Protein AF-A0A0U3FJ16-F1 (afdb_monomer)

Organism: NCBI:txid121292

Foldseek 3Di:
DPPDQDKDKAKDKDWDFEQKKKKKKKWKWWDDPPDIDTPDIDIDIDHRHPGTGMDMDIDIDTDPDDDADWIWMKMKMWMWMDGPNDIDDIGDIDIDGIDIDHD

Sequence (103 aa):
MPTGKKLIDYPLTVTCPKGVTIRIIQDLWEDDPFYNDHNGRFTHDRSFLIAGGTVTVHNVQKLVDTESGEEAVFHSMSFKVTSGTITSGTSGGQNSANLYIYD

Structure (mmCIF, N/CA/C/O backbone):
data_AF-A0A0U3FJ16-F1
#
_entry.id   AF-A0A0U3FJ16-F1
#
loop_
_atom_site.group_PDB
_atom_site.id
_atom_site.type_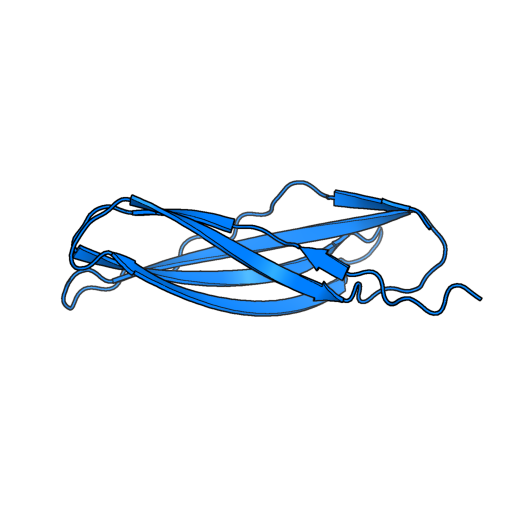symbol
_atom_site.label_atom_id
_atom_site.label_alt_id
_atom_site.label_comp_id
_atom_site.label_asym_id
_atom_site.label_entity_id
_atom_site.label_seq_id
_atom_site.pdbx_PDB_ins_code
_atom_site.Cartn_x
_atom_site.Cartn_y
_atom_site.Cartn_z
_atom_site.occupancy
_atom_site.B_iso_or_equiv
_atom_site.auth_seq_id
_atom_site.auth_comp_id
_atom_site.a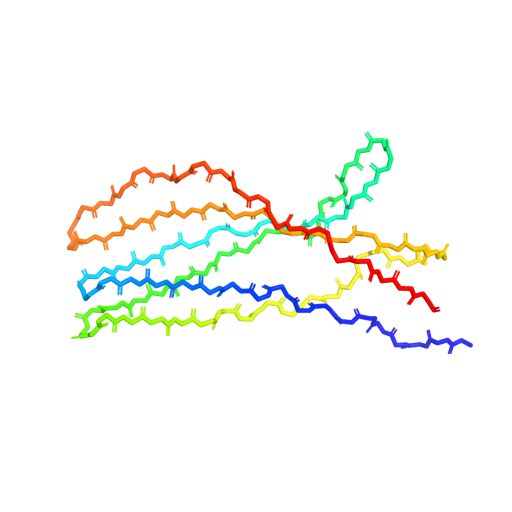uth_asym_id
_atom_site.auth_atom_id
_atom_site.pdbx_PDB_model_num
ATOM 1 N N . MET A 1 1 ? 10.271 -7.428 -31.911 1.00 30.11 1 MET A N 1
ATOM 2 C CA . MET A 1 1 ? 9.424 -6.448 -31.206 1.00 30.11 1 MET A CA 1
ATOM 3 C C . MET A 1 1 ? 8.728 -7.167 -30.062 1.00 30.11 1 MET A C 1
ATOM 5 O O . MET A 1 1 ? 7.772 -7.884 -30.342 1.00 30.11 1 MET A O 1
ATOM 9 N N . PRO A 1 2 ? 9.181 -7.074 -28.807 1.00 45.12 2 PRO A N 1
ATOM 10 C CA . PRO A 1 2 ? 8.334 -7.487 -27.700 1.00 45.12 2 PRO A CA 1
ATOM 11 C C . PRO A 1 2 ? 7.255 -6.407 -27.533 1.00 45.12 2 PRO A C 1
ATOM 13 O O . PRO A 1 2 ? 7.528 -5.298 -27.100 1.00 45.12 2 PRO A O 1
ATOM 16 N N . THR A 1 3 ? 6.027 -6.700 -27.959 1.00 53.00 3 THR A N 1
ATOM 17 C CA . THR A 1 3 ? 4.859 -5.800 -27.871 1.00 53.00 3 THR A CA 1
ATOM 18 C C . THR A 1 3 ? 4.050 -6.008 -26.583 1.00 53.00 3 THR A C 1
ATOM 20 O O . THR A 1 3 ? 2.848 -5.747 -26.551 1.00 53.00 3 THR A O 1
ATOM 23 N N . GLY A 1 4 ? 4.674 -6.520 -25.521 1.00 55.75 4 GLY A N 1
ATOM 24 C CA . GLY A 1 4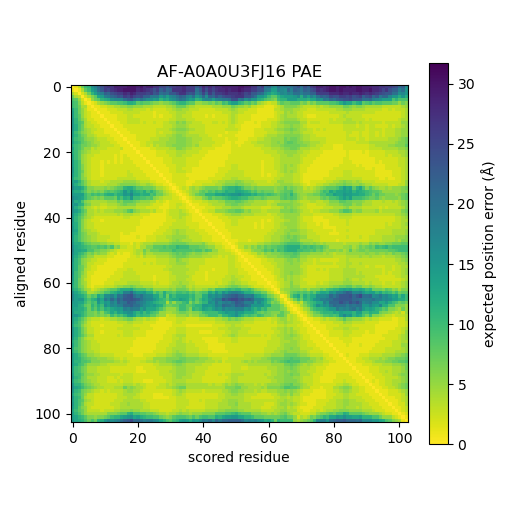 ? 4.032 -6.714 -24.222 1.00 55.75 4 GLY A CA 1
ATOM 25 C C . GLY A 1 4 ? 4.412 -5.586 -23.274 1.00 55.75 4 GLY A C 1
ATOM 26 O O . GLY A 1 4 ? 5.584 -5.439 -22.957 1.00 55.75 4 GLY A O 1
ATOM 27 N N . LYS A 1 5 ? 3.440 -4.799 -22.800 1.00 65.75 5 LYS A N 1
ATOM 28 C CA . LYS A 1 5 ? 3.686 -3.894 -21.667 1.00 65.75 5 LYS A CA 1
ATOM 29 C C . LYS A 1 5 ? 4.012 -4.755 -20.445 1.00 65.75 5 LYS A C 1
ATOM 31 O O . LYS A 1 5 ? 3.169 -5.570 -20.064 1.00 65.75 5 LYS A O 1
ATOM 36 N N . LYS A 1 6 ? 5.202 -4.596 -19.858 1.00 76.38 6 LYS A N 1
ATOM 37 C CA . LYS A 1 6 ? 5.563 -5.259 -18.599 1.00 76.38 6 LYS A CA 1
ATOM 38 C C . LYS A 1 6 ? 4.613 -4.773 -17.499 1.00 76.38 6 LYS A C 1
ATOM 40 O O . LYS A 1 6 ? 4.318 -3.581 -17.399 1.00 76.38 6 LYS A O 1
ATOM 45 N N . LEU A 1 7 ? 4.070 -5.717 -16.733 1.00 86.25 7 LEU A N 1
ATOM 46 C CA . LEU A 1 7 ? 3.195 -5.445 -15.596 1.00 86.25 7 LEU A CA 1
ATOM 47 C C . LEU A 1 7 ? 3.937 -5.797 -14.315 1.00 86.25 7 LEU A C 1
ATOM 49 O O . LEU A 1 7 ? 4.510 -6.881 -14.218 1.00 86.25 7 LEU A O 1
ATOM 53 N N . ILE A 1 8 ? 3.887 -4.895 -13.345 1.00 88.81 8 ILE A N 1
ATOM 54 C CA . ILE A 1 8 ? 4.555 -5.032 -12.055 1.00 88.81 8 ILE A CA 1
ATOM 55 C C . ILE A 1 8 ? 3.495 -4.936 -10.979 1.00 88.81 8 ILE A C 1
ATOM 57 O O . ILE A 1 8 ? 2.674 -4.018 -10.986 1.00 88.81 8 ILE A O 1
ATOM 61 N N . ASP A 1 9 ? 3.503 -5.900 -10.068 1.00 92.44 9 ASP A N 1
ATOM 62 C CA . ASP A 1 9 ? 2.676 -5.852 -8.874 1.00 92.44 9 ASP A CA 1
ATOM 63 C C . ASP A 1 9 ? 3.467 -5.248 -7.717 1.00 92.44 9 ASP A C 1
ATOM 65 O O . ASP A 1 9 ? 4.585 -5.672 -7.428 1.00 92.44 9 ASP A O 1
ATOM 69 N N . TYR A 1 10 ? 2.851 -4.291 -7.031 1.00 93.94 10 TYR A N 1
ATOM 70 C CA . TYR A 1 10 ? 3.398 -3.634 -5.851 1.00 93.94 10 TYR A CA 1
ATOM 71 C C . TYR A 1 10 ? 2.584 -4.036 -4.609 1.00 93.94 10 TYR A C 1
ATOM 73 O O . TYR A 1 10 ? 1.762 -3.236 -4.135 1.00 93.94 10 TYR A O 1
ATOM 81 N N . PRO A 1 11 ? 2.757 -5.270 -4.091 1.00 95.06 11 PRO A N 1
ATOM 82 C CA . PRO A 1 11 ? 1.924 -5.803 -3.025 1.00 95.06 11 PRO A CA 1
ATOM 83 C C . PRO A 1 11 ? 2.216 -5.137 -1.679 1.00 95.06 11 PRO A C 1
ATOM 85 O O . PRO A 1 11 ? 3.362 -4.914 -1.294 1.00 95.06 11 PRO A O 1
ATOM 88 N N . LEU A 1 12 ? 1.157 -4.873 -0.922 1.00 93.25 12 LEU A N 1
ATOM 89 C CA . LEU A 1 12 ? 1.213 -4.274 0.408 1.00 93.25 12 LEU A CA 1
ATOM 90 C C . LEU A 1 12 ? 0.466 -5.145 1.402 1.00 93.25 12 LEU A C 1
ATOM 92 O O . LEU A 1 12 ? -0.740 -5.335 1.273 1.00 93.25 12 LEU A O 1
ATOM 96 N N . THR A 1 13 ? 1.155 -5.631 2.428 1.00 94.50 13 THR A N 1
ATOM 97 C CA . THR A 1 13 ? 0.518 -6.391 3.506 1.00 94.50 13 THR A CA 1
ATOM 98 C C . THR A 1 13 ? 0.255 -5.479 4.692 1.00 94.50 13 THR A C 1
ATOM 100 O O . THR A 1 13 ? 1.172 -4.867 5.234 1.00 94.50 13 THR A O 1
ATOM 103 N N . VAL A 1 14 ? -1.006 -5.401 5.112 1.00 93.75 14 VAL A N 1
ATOM 104 C CA . VAL A 1 14 ? -1.428 -4.601 6.260 1.00 93.75 14 VAL A CA 1
ATOM 105 C C . VAL A 1 14 ? -2.098 -5.485 7.298 1.00 93.75 14 VAL A C 1
ATOM 107 O O . VAL A 1 14 ? -2.978 -6.284 6.979 1.00 93.75 14 VAL A O 1
ATOM 110 N N . THR A 1 15 ? -1.685 -5.320 8.551 1.00 95.56 15 THR A N 1
ATOM 111 C CA . THR A 1 15 ? -2.272 -6.002 9.704 1.00 95.56 15 THR A CA 1
ATOM 112 C C . THR A 1 15 ? -2.898 -4.965 10.617 1.00 95.56 15 THR A C 1
ATOM 114 O O . THR A 1 15 ? -2.251 -3.985 10.981 1.00 95.56 15 THR A O 1
ATOM 117 N N . CYS A 1 16 ? -4.160 -5.162 10.984 1.00 96.00 16 CYS A N 1
ATOM 118 C CA . CYS A 1 16 ? -4.902 -4.229 11.825 1.00 96.00 16 CYS A CA 1
ATOM 119 C C . CYS A 1 16 ? -5.749 -4.970 12.868 1.00 96.00 16 CYS A C 1
ATOM 121 O O . CYS A 1 16 ? -6.262 -6.060 12.589 1.00 96.00 16 CYS A O 1
ATOM 123 N N . PRO A 1 17 ? -5.937 -4.390 14.068 1.00 96.06 17 PRO A N 1
ATOM 124 C CA . PRO A 1 17 ? -6.901 -4.907 15.031 1.00 96.06 17 PRO A CA 1
ATOM 125 C C . PRO A 1 17 ? -8.339 -4.725 14.522 1.00 96.06 17 PRO A C 1
ATOM 127 O O . PRO A 1 17 ? -8.597 -4.015 13.551 1.00 96.06 17 PRO A O 1
ATOM 130 N N . LYS A 1 18 ? -9.301 -5.348 15.207 1.00 97.19 18 LYS A N 1
ATOM 131 C CA . LYS A 1 18 ? -10.726 -5.094 14.964 1.00 97.19 18 LYS A CA 1
ATOM 132 C C . LYS A 1 18 ? -11.076 -3.630 15.275 1.00 97.19 18 LYS A C 1
ATOM 134 O O . LYS A 1 18 ? -10.552 -3.057 16.225 1.00 97.19 18 LYS A O 1
ATOM 139 N N . GLY A 1 19 ? -12.043 -3.078 14.547 1.00 96.94 19 GLY A N 1
ATOM 140 C CA . GLY A 1 19 ? -12.695 -1.800 14.842 1.00 96.94 19 GLY A CA 1
ATOM 141 C C . GLY A 1 19 ? -12.070 -0.594 14.148 1.00 96.94 19 GLY A C 1
ATOM 142 O O . GLY A 1 19 ? -12.454 0.533 14.449 1.00 96.94 19 GLY A O 1
ATOM 143 N N . VAL A 1 20 ? -11.136 -0.813 13.220 1.00 97.44 20 VAL A N 1
ATOM 144 C CA . VAL A 1 20 ? -10.430 0.271 12.531 1.00 97.44 20 VAL A CA 1
ATOM 145 C C . VAL A 1 20 ? -10.650 0.244 11.024 1.00 97.44 20 VAL A C 1
ATOM 147 O O . VAL A 1 20 ? -10.922 -0.797 10.428 1.00 97.44 20 VAL A O 1
ATOM 150 N N . THR A 1 21 ? -10.506 1.404 10.398 1.00 97.50 21 THR A N 1
ATOM 151 C CA . THR A 1 21 ? -10.319 1.547 8.954 1.00 97.50 21 THR A CA 1
ATOM 152 C C . THR A 1 21 ? -8.959 2.179 8.716 1.00 97.50 21 THR A C 1
ATOM 154 O O . THR A 1 21 ? -8.637 3.190 9.331 1.00 97.50 21 THR A O 1
ATOM 157 N N . ILE A 1 22 ? -8.156 1.584 7.843 1.00 97.75 22 ILE A N 1
ATOM 158 C CA . ILE A 1 22 ? -6.867 2.127 7.427 1.00 97.75 22 ILE A CA 1
ATOM 159 C C . ILE A 1 22 ? -6.985 2.679 6.010 1.00 97.75 22 ILE A C 1
ATOM 161 O O . ILE A 1 22 ? -7.534 2.023 5.124 1.00 97.75 22 ILE A O 1
ATOM 165 N N . ARG A 1 23 ? -6.451 3.883 5.812 1.00 98.12 23 ARG A N 1
ATOM 166 C CA . ARG A 1 23 ? -6.214 4.480 4.501 1.00 98.12 23 ARG A CA 1
ATOM 167 C C . ARG A 1 23 ? -4.721 4.473 4.239 1.00 98.12 23 ARG A C 1
ATOM 169 O O . ARG A 1 23 ? -3.986 5.159 4.948 1.00 98.12 23 ARG A O 1
ATOM 176 N N . ILE A 1 24 ? -4.297 3.737 3.224 1.00 97.81 24 ILE A N 1
ATOM 177 C CA . ILE A 1 24 ? -2.911 3.660 2.768 1.00 97.81 24 ILE A CA 1
ATOM 178 C C . ILE A 1 24 ? -2.772 4.564 1.549 1.00 97.81 24 ILE A C 1
ATOM 180 O O . ILE A 1 24 ? -3.602 4.525 0.646 1.00 97.81 24 ILE A O 1
ATOM 184 N N . ILE A 1 25 ? -1.731 5.377 1.534 1.00 98.06 25 ILE A N 1
ATOM 185 C CA . ILE A 1 25 ? -1.291 6.182 0.405 1.00 98.06 25 ILE A CA 1
ATOM 186 C C . ILE A 1 25 ? -0.023 5.514 -0.111 1.00 98.06 25 ILE A C 1
ATOM 188 O O . ILE A 1 25 ? 0.902 5.301 0.668 1.00 98.06 25 ILE A O 1
ATOM 192 N N . GLN A 1 26 ? 0.000 5.181 -1.395 1.00 97.69 26 GLN A N 1
ATOM 193 C CA . GLN A 1 26 ? 1.107 4.505 -2.055 1.00 97.69 26 GLN A CA 1
ATOM 194 C C . GLN A 1 26 ? 1.554 5.331 -3.259 1.00 97.69 26 GLN A C 1
ATOM 196 O O . GLN A 1 26 ? 0.763 5.545 -4.174 1.00 97.69 26 GLN A O 1
ATOM 201 N N . ASP A 1 27 ? 2.808 5.757 -3.270 1.00 96.00 27 ASP A N 1
ATOM 202 C CA . ASP A 1 27 ? 3.467 6.373 -4.418 1.00 96.00 27 ASP A CA 1
ATOM 203 C C . ASP A 1 27 ? 4.382 5.335 -5.073 1.00 96.00 27 ASP A C 1
ATOM 205 O O . ASP A 1 27 ? 5.083 4.609 -4.370 1.00 96.00 27 ASP A O 1
ATOM 209 N N . LEU A 1 28 ? 4.342 5.219 -6.397 1.00 94.25 28 LEU A N 1
ATOM 210 C CA . LEU A 1 28 ? 5.205 4.326 -7.168 1.00 94.25 28 LEU A CA 1
ATOM 211 C C . LEU A 1 28 ? 6.334 5.134 -7.782 1.00 94.25 28 LEU A C 1
ATOM 213 O O . LEU A 1 28 ? 6.109 6.262 -8.221 1.00 94.25 28 LEU A O 1
ATOM 217 N N . TRP A 1 29 ? 7.516 4.542 -7.823 1.00 91.94 29 TRP A N 1
ATOM 218 C CA . TRP A 1 29 ? 8.721 5.210 -8.268 1.00 91.94 29 TRP A CA 1
ATOM 219 C C . TRP A 1 29 ? 9.596 4.274 -9.079 1.00 91.94 29 TRP A C 1
ATOM 221 O O . TRP A 1 29 ? 9.614 3.059 -8.857 1.00 91.94 29 TRP A O 1
ATOM 231 N N . GLU A 1 30 ? 10.344 4.884 -9.970 1.00 89.38 30 GLU A N 1
ATOM 232 C CA . GLU A 1 30 ? 11.545 4.343 -10.570 1.00 89.38 30 GLU A CA 1
ATOM 233 C C . GLU A 1 30 ? 12.765 5.003 -9.934 1.00 89.38 30 GLU A C 1
ATOM 235 O O . GLU A 1 30 ? 12.739 6.183 -9.583 1.00 89.38 30 GLU A O 1
ATOM 240 N N . ASP A 1 31 ? 13.782 4.202 -9.655 1.00 89.06 31 ASP A N 1
ATOM 241 C CA . ASP A 1 31 ? 15.018 4.631 -9.028 1.00 89.06 31 ASP A CA 1
ATOM 242 C C . ASP A 1 31 ? 16.046 4.942 -10.105 1.00 89.06 31 ASP A C 1
ATOM 244 O O . ASP A 1 31 ? 16.499 4.055 -10.827 1.00 89.06 31 ASP A O 1
ATOM 248 N N . ASP A 1 32 ? 16.417 6.214 -10.168 1.00 83.12 32 ASP A N 1
ATOM 249 C CA . ASP A 1 32 ? 17.201 6.782 -11.252 1.00 83.12 32 ASP A CA 1
ATOM 250 C C . ASP A 1 32 ? 18.445 7.487 -10.701 1.00 83.12 32 ASP A C 1
ATOM 252 O O . ASP A 1 32 ? 18.389 8.101 -9.629 1.00 83.12 32 ASP A O 1
ATOM 256 N N . PRO A 1 33 ? 19.584 7.490 -11.420 1.00 79.12 33 PRO A N 1
ATOM 257 C CA . PRO A 1 33 ? 20.841 8.032 -10.899 1.00 79.12 33 PRO A CA 1
ATOM 258 C C . PRO A 1 33 ? 20.808 9.522 -10.529 1.00 79.12 33 PRO A C 1
ATOM 260 O O . PRO A 1 33 ? 21.664 9.985 -9.770 1.00 79.12 33 PRO A O 1
ATOM 263 N N . PHE A 1 34 ? 19.870 10.289 -11.093 1.00 77.44 34 PHE A N 1
ATOM 264 C CA . PHE A 1 34 ? 19.769 11.735 -10.890 1.00 77.44 34 PHE A CA 1
ATOM 265 C C . PHE A 1 34 ? 18.543 12.133 -10.069 1.00 77.44 34 PHE A C 1
ATOM 267 O O . PHE A 1 34 ? 18.669 12.914 -9.123 1.00 77.44 34 PHE A O 1
ATOM 274 N N . TYR A 1 35 ? 17.364 11.641 -10.444 1.00 81.06 35 TYR A N 1
ATOM 275 C CA . TYR A 1 35 ? 16.113 11.889 -9.742 1.00 81.06 35 TYR A CA 1
ATOM 276 C C . TYR A 1 35 ? 15.142 10.750 -10.023 1.00 81.06 35 TYR A C 1
ATOM 278 O O . TYR A 1 35 ? 15.021 10.329 -11.159 1.00 81.06 35 TYR A O 1
ATOM 286 N N . ASN A 1 36 ? 14.436 10.303 -8.992 1.00 86.69 36 ASN A N 1
ATOM 287 C CA . ASN A 1 36 ? 13.513 9.181 -9.103 1.00 86.69 36 ASN A CA 1
ATOM 288 C C . ASN A 1 36 ? 12.246 9.613 -9.848 1.00 86.69 36 ASN A C 1
ATOM 290 O O . ASN A 1 36 ? 11.626 10.621 -9.480 1.00 86.69 36 ASN A O 1
ATOM 294 N N . ASP A 1 37 ? 11.836 8.828 -10.839 1.00 86.56 37 ASP A N 1
ATOM 295 C CA . ASP A 1 37 ? 10.662 9.110 -11.654 1.00 86.56 37 ASP A CA 1
ATOM 296 C C . ASP A 1 37 ? 9.370 8.655 -10.968 1.00 86.56 37 ASP A C 1
ATOM 298 O O . ASP A 1 37 ? 9.245 7.537 -10.463 1.00 86.56 37 ASP A O 1
ATOM 302 N N . HIS A 1 38 ? 8.385 9.561 -10.878 1.00 89.88 38 HIS A N 1
ATOM 303 C CA . HIS A 1 38 ? 7.109 9.274 -10.214 1.00 89.88 38 HIS A CA 1
ATOM 304 C C . HIS A 1 38 ? 6.154 8.544 -11.155 1.00 89.88 38 HIS A C 1
ATOM 306 O O . HIS A 1 38 ? 5.628 9.117 -12.107 1.00 89.88 38 HIS A O 1
ATOM 312 N N . ASN A 1 39 ? 5.821 7.310 -10.790 1.00 87.19 39 ASN A N 1
ATOM 313 C CA . ASN A 1 39 ? 4.998 6.400 -11.587 1.00 87.19 39 ASN A CA 1
ATOM 314 C C . ASN A 1 39 ? 3.528 6.362 -11.139 1.00 87.19 39 ASN A C 1
ATOM 316 O O . ASN A 1 39 ? 2.716 5.581 -11.641 1.00 87.19 39 ASN A O 1
ATOM 320 N N . GLY A 1 40 ? 3.159 7.246 -10.210 1.00 92.12 40 GLY A N 1
ATOM 321 C CA . GLY A 1 40 ? 1.778 7.516 -9.832 1.00 92.12 40 GLY A CA 1
ATOM 322 C C . GLY A 1 40 ? 1.491 7.325 -8.349 1.00 92.12 40 GLY A C 1
ATOM 323 O O . GLY A 1 40 ? 2.274 6.761 -7.588 1.00 92.12 40 GLY A O 1
ATOM 324 N N . ARG A 1 41 ? 0.315 7.807 -7.937 1.00 95.94 41 ARG A N 1
ATOM 325 C CA . ARG A 1 41 ? -0.149 7.787 -6.547 1.00 95.94 41 ARG A CA 1
ATOM 326 C C . ARG A 1 41 ? -1.502 7.104 -6.420 1.00 95.94 41 ARG A C 1
ATOM 328 O O . ARG A 1 41 ? -2.459 7.460 -7.104 1.00 95.94 41 ARG A O 1
ATOM 335 N N . PHE A 1 42 ? -1.600 6.183 -5.471 1.00 96.88 42 PHE A N 1
ATOM 336 C CA . PHE A 1 42 ? -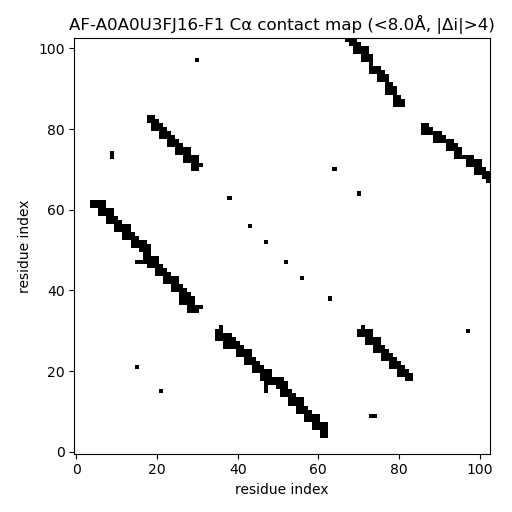2.764 5.341 -5.230 1.00 96.88 42 PHE A CA 1
ATOM 337 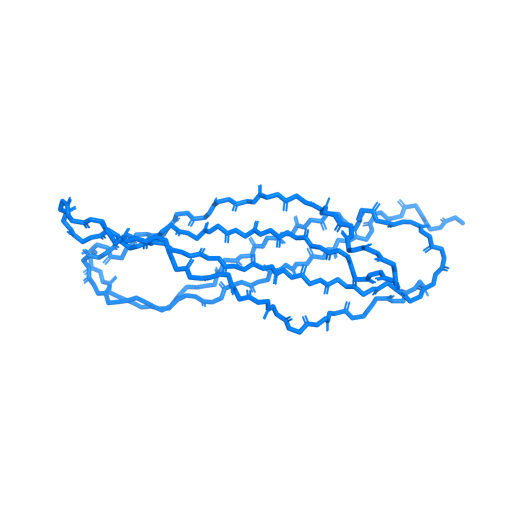C C . PHE A 1 42 ? -3.205 5.440 -3.771 1.00 96.88 42 PHE A C 1
ATOM 339 O O . PHE A 1 42 ? -2.401 5.654 -2.865 1.00 96.88 42 PHE A O 1
ATOM 346 N N . THR A 1 43 ? -4.509 5.306 -3.537 1.00 97.62 43 THR A N 1
ATOM 347 C CA . THR A 1 43 ? -5.080 5.249 -2.187 1.00 97.62 43 THR A CA 1
ATOM 348 C C . THR A 1 43 ? -5.843 3.948 -2.017 1.00 97.62 43 THR A C 1
ATOM 350 O O . THR A 1 43 ? -6.710 3.629 -2.828 1.00 97.62 43 THR A O 1
ATOM 353 N N . HIS A 1 44 ? -5.549 3.227 -0.939 1.00 96.88 44 HIS A N 1
ATOM 354 C CA . HIS A 1 44 ? -6.187 1.959 -0.606 1.00 96.88 44 HIS A CA 1
ATOM 355 C C . HIS A 1 44 ? -6.855 2.059 0.757 1.00 96.88 44 HIS A C 1
ATOM 357 O O . HIS A 1 44 ? -6.184 2.184 1.780 1.00 96.88 44 HIS A O 1
ATOM 363 N N . ASP A 1 45 ? -8.181 1.976 0.775 1.00 96.25 45 ASP A N 1
ATOM 364 C CA . ASP A 1 45 ? -8.956 1.896 2.010 1.00 96.25 45 ASP A CA 1
ATOM 365 C C . ASP A 1 45 ? -9.233 0.425 2.363 1.00 96.25 45 ASP A C 1
ATOM 367 O O . ASP A 1 45 ? -9.622 -0.378 1.506 1.00 96.25 45 ASP A O 1
ATOM 371 N N . ARG A 1 46 ? -9.018 0.047 3.626 1.00 96.12 46 ARG A N 1
ATOM 372 C CA . ARG A 1 46 ? -9.359 -1.281 4.163 1.00 96.12 46 ARG A CA 1
ATOM 373 C C . ARG A 1 46 ? -10.022 -1.149 5.526 1.00 96.12 46 ARG A C 1
ATOM 375 O O . ARG A 1 46 ? -9.516 -0.458 6.406 1.00 96.12 46 ARG A O 1
ATOM 382 N N . SER A 1 47 ? -11.139 -1.846 5.709 1.00 95.69 47 SER A N 1
ATOM 383 C CA . SER A 1 47 ? -11.942 -1.789 6.931 1.00 95.69 47 SER A CA 1
ATOM 384 C C . SER A 1 47 ? -11.933 -3.126 7.664 1.00 95.69 47 SER A C 1
ATOM 386 O O . SER A 1 47 ? -12.291 -4.158 7.105 1.00 95.69 47 SER A O 1
ATOM 388 N N . PHE A 1 48 ? -11.589 -3.079 8.948 1.00 95.44 48 PHE A N 1
ATOM 389 C CA . PHE A 1 48 ? -11.485 -4.214 9.866 1.00 95.44 48 PHE A CA 1
ATOM 390 C C . PHE A 1 48 ? -12.563 -4.126 10.960 1.00 95.44 48 PHE A C 1
ATOM 392 O O . PHE A 1 48 ? -12.304 -4.357 12.136 1.00 95.44 48 PHE A O 1
ATOM 399 N N . LEU A 1 49 ? -13.791 -3.719 10.610 1.00 89.88 49 LEU A N 1
ATOM 400 C CA . LEU A 1 49 ? -14.825 -3.353 11.597 1.00 89.88 49 LEU A CA 1
ATOM 401 C C . LEU A 1 49 ? -15.324 -4.547 12.427 1.00 89.88 49 LEU A C 1
ATOM 403 O O . LEU A 1 49 ? -15.563 -4.421 13.628 1.00 89.88 49 LEU A O 1
ATOM 407 N N . ILE A 1 50 ? -15.478 -5.710 11.791 1.00 86.62 50 ILE A N 1
ATOM 408 C CA . ILE A 1 50 ? -16.086 -6.899 12.409 1.00 86.62 50 ILE A CA 1
ATOM 409 C C . ILE A 1 50 ? -15.017 -7.812 13.022 1.00 86.62 50 ILE A C 1
ATOM 411 O O . ILE A 1 50 ? -15.217 -8.330 14.124 1.00 86.62 50 ILE A O 1
ATOM 415 N N . ALA A 1 51 ? -13.871 -7.946 12.353 1.00 90.56 51 ALA A N 1
ATOM 416 C CA . ALA A 1 51 ? -12.710 -8.708 12.792 1.00 90.56 51 ALA A CA 1
ATOM 417 C C . ALA A 1 51 ? -11.419 -7.992 12.368 1.00 90.56 51 ALA A C 1
ATOM 419 O O . ALA A 1 51 ? -11.383 -7.344 11.322 1.00 90.56 51 ALA A O 1
ATOM 420 N N . GLY A 1 52 ? -10.378 -8.110 13.197 1.00 95.25 52 GLY A N 1
ATOM 421 C CA . GLY A 1 52 ? -9.016 -7.741 12.811 1.00 95.25 52 GLY A CA 1
ATOM 422 C C . GLY A 1 52 ? -8.406 -8.797 11.893 1.00 95.25 52 GLY A C 1
ATOM 423 O O . GLY A 1 52 ? -9.016 -9.836 11.641 1.00 95.25 52 GLY A O 1
ATOM 424 N N . GLY A 1 53 ? -7.191 -8.552 11.419 1.00 95.94 53 GLY A N 1
ATOM 425 C CA . GLY A 1 53 ? -6.462 -9.524 10.614 1.00 95.94 53 GLY A CA 1
ATOM 426 C C . GLY A 1 53 ? -5.425 -8.891 9.705 1.00 95.94 53 GLY A C 1
ATOM 427 O O . GLY A 1 53 ? -5.103 -7.709 9.833 1.00 95.94 53 GLY A O 1
ATOM 428 N N . THR A 1 54 ? -4.934 -9.708 8.781 1.00 96.44 54 THR A N 1
ATOM 429 C CA . THR A 1 54 ? -3.941 -9.342 7.774 1.00 96.44 54 THR A CA 1
ATOM 430 C C . THR A 1 54 ? -4.572 -9.424 6.393 1.00 96.44 54 THR A C 1
ATOM 432 O O . THR A 1 54 ? -5.221 -10.418 6.071 1.00 96.44 54 THR A O 1
ATOM 435 N N . VAL A 1 55 ? -4.386 -8.391 5.574 1.00 94.88 55 VAL A N 1
ATOM 436 C CA . VAL A 1 55 ? -4.792 -8.395 4.163 1.00 94.88 55 VAL A CA 1
ATOM 437 C C . VAL A 1 55 ? -3.632 -7.935 3.296 1.00 94.88 55 VAL A C 1
ATOM 439 O O . VAL A 1 55 ? -2.887 -7.032 3.678 1.00 94.88 55 VAL A O 1
ATOM 442 N N . THR A 1 56 ? -3.514 -8.530 2.115 1.00 96.00 56 THR A N 1
ATOM 443 C CA . THR A 1 56 ? -2.595 -8.069 1.077 1.00 96.00 56 THR A CA 1
ATOM 444 C C . THR A 1 56 ? -3.378 -7.287 0.030 1.00 96.00 56 THR A C 1
ATOM 446 O O . THR A 1 56 ? -4.441 -7.708 -0.431 1.00 96.00 56 THR A O 1
ATOM 449 N N . VAL A 1 57 ? -2.879 -6.106 -0.307 1.00 94.19 57 VAL A N 1
ATOM 450 C CA . VAL A 1 57 ? -3.385 -5.250 -1.373 1.00 94.19 57 VAL A CA 1
ATOM 451 C C . VAL A 1 57 ? -2.429 -5.367 -2.544 1.00 94.19 57 VAL A C 1
ATOM 453 O O . VAL A 1 57 ? -1.268 -5.000 -2.414 1.00 94.19 57 VAL A O 1
ATOM 456 N N . HIS A 1 58 ? -2.924 -5.876 -3.664 1.00 95.19 58 HIS A N 1
ATOM 457 C CA . HIS A 1 58 ? -2.181 -5.933 -4.917 1.00 95.19 58 HIS A CA 1
ATOM 458 C C . HIS A 1 58 ? -2.447 -4.664 -5.722 1.00 95.19 58 HIS A C 1
ATOM 460 O O . HIS A 1 58 ? -3.588 -4.193 -5.790 1.00 95.19 58 HIS A O 1
ATOM 466 N N . ASN A 1 59 ? -1.398 -4.112 -6.318 1.00 94.56 59 ASN A N 1
ATOM 467 C CA . ASN A 1 59 ? -1.471 -2.930 -7.162 1.00 94.56 59 ASN A CA 1
ATOM 468 C C . ASN A 1 59 ? -0.629 -3.199 -8.403 1.00 94.56 59 ASN A C 1
ATOM 470 O O . ASN A 1 59 ? 0.572 -2.947 -8.408 1.00 94.56 59 ASN A O 1
ATOM 474 N N . VAL A 1 60 ? -1.273 -3.748 -9.431 1.00 93.19 60 VAL A N 1
ATOM 475 C CA . VAL A 1 60 ? -0.617 -4.097 -10.690 1.00 93.19 60 VAL A CA 1
ATOM 476 C C . VAL A 1 60 ? -0.638 -2.889 -11.611 1.00 93.19 60 VAL A C 1
ATOM 478 O O . VAL A 1 60 ? -1.708 -2.468 -12.055 1.00 93.19 60 VAL A O 1
ATOM 481 N N . GLN A 1 61 ? 0.537 -2.350 -11.915 1.00 91.06 61 GLN A N 1
ATOM 482 C CA . GLN A 1 61 ? 0.703 -1.225 -12.825 1.00 91.06 61 GLN A CA 1
ATOM 483 C C . GLN A 1 61 ? 1.589 -1.595 -14.007 1.00 91.06 61 GLN A C 1
ATOM 485 O O . GLN A 1 61 ? 2.311 -2.591 -13.999 1.00 91.06 61 GLN A O 1
ATOM 490 N N . LYS A 1 62 ? 1.476 -0.794 -15.065 1.00 84.88 62 LYS A N 1
ATOM 491 C CA . LYS A 1 62 ? 2.415 -0.858 -16.182 1.00 84.88 62 LYS A CA 1
ATOM 492 C C . LYS A 1 62 ? 3.727 -0.245 -15.726 1.00 84.88 62 LYS A C 1
ATOM 494 O O . LYS A 1 62 ? 3.698 0.777 -15.046 1.00 84.88 62 LYS A O 1
ATOM 499 N N . LEU A 1 63 ? 4.824 -0.855 -16.145 1.00 76.56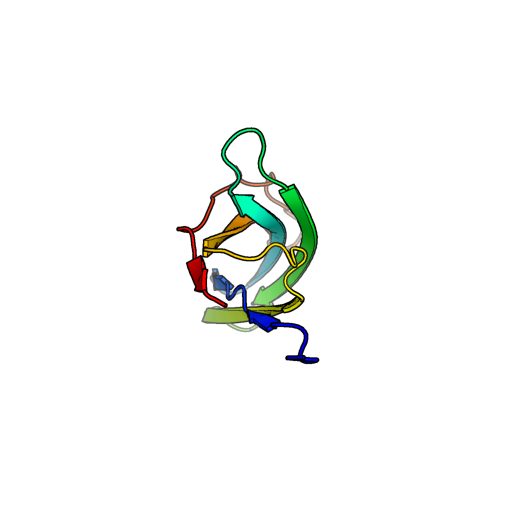 63 LEU A N 1
ATOM 500 C CA . LEU A 1 63 ? 6.125 -0.213 -16.083 1.00 76.56 63 LEU A CA 1
ATOM 501 C C . LEU A 1 63 ? 6.070 1.062 -16.934 1.00 76.56 63 LEU A C 1
ATOM 503 O O . LEU A 1 63 ? 5.497 1.044 -18.033 1.00 76.56 63 LEU A O 1
ATOM 507 N N . VAL A 1 64 ? 6.467 2.180 -16.330 1.00 68.44 64 VAL A N 1
ATOM 508 C CA . VAL A 1 64 ? 6.342 3.513 -16.934 1.00 68.44 64 VAL A CA 1
ATOM 509 C C . VAL A 1 64 ? 7.523 3.782 -17.855 1.00 68.44 64 VAL A C 1
ATOM 511 O O . VAL A 1 64 ? 7.312 4.428 -18.883 1.00 68.44 64 VAL A O 1
ATOM 514 N N . ASP A 1 65 ? 8.676 3.187 -17.561 1.00 66.62 65 ASP A N 1
ATOM 515 C CA . ASP A 1 65 ? 9.840 3.239 -18.421 1.00 66.62 65 ASP A CA 1
ATOM 516 C C . ASP A 1 65 ? 9.887 2.086 -19.435 1.00 66.62 65 ASP A C 1
ATOM 518 O O . ASP A 1 65 ? 9.257 1.028 -19.311 1.00 66.62 65 ASP A O 1
ATOM 522 N N . THR A 1 66 ? 10.478 2.422 -20.571 1.00 58.47 66 THR A N 1
ATOM 523 C CA . THR A 1 66 ? 10.677 1.591 -21.753 1.00 58.47 66 THR A CA 1
ATOM 524 C C . THR A 1 66 ? 12.115 1.709 -22.258 1.00 58.47 66 THR A C 1
ATOM 526 O O . THR A 1 66 ? 12.397 1.290 -23.389 1.00 58.47 66 THR A O 1
ATOM 529 N N . GLU A 1 67 ? 12.999 2.342 -21.481 1.00 66.00 67 GLU A N 1
ATOM 530 C CA . GLU A 1 67 ? 14.422 2.390 -21.762 1.00 66.00 67 GLU A CA 1
ATOM 531 C C . GLU A 1 67 ? 15.021 0.987 -21.679 1.00 66.00 67 GLU A C 1
ATOM 533 O O . GLU A 1 67 ? 14.631 0.136 -20.889 1.00 66.00 67 GLU A O 1
ATOM 538 N N . SER A 1 68 ? 15.960 0.707 -22.581 1.00 61.84 68 SER A N 1
ATOM 539 C CA . SER A 1 68 ? 16.602 -0.599 -22.607 1.00 61.84 68 SER A CA 1
ATOM 540 C C . SER A 1 68 ? 17.593 -0.711 -21.453 1.00 61.84 68 SER A C 1
ATOM 542 O O . SER A 1 68 ? 18.583 0.030 -21.458 1.00 61.84 68 SER A O 1
ATOM 544 N N . GLY A 1 69 ? 17.415 -1.653 -20.532 1.00 66.81 69 GLY A N 1
ATOM 545 C CA . GLY A 1 69 ? 18.348 -1.781 -19.414 1.00 66.81 69 GLY A CA 1
ATOM 546 C C . GLY A 1 69 ? 17.820 -2.499 -18.179 1.00 66.81 69 GLY A C 1
ATOM 547 O O . GLY A 1 69 ? 16.850 -3.251 -18.219 1.00 66.81 69 GLY A O 1
ATOM 548 N N . GLU A 1 70 ? 18.558 -2.320 -17.084 1.00 72.75 70 GLU A N 1
ATOM 549 C CA . GLU A 1 70 ? 18.133 -2.708 -15.741 1.00 72.75 70 GLU A CA 1
ATOM 550 C C . GLU A 1 70 ? 17.303 -1.563 -15.161 1.00 72.75 70 GLU A C 1
ATOM 552 O O . GLU A 1 70 ? 17.853 -0.513 -14.841 1.00 72.75 70 GLU A O 1
ATOM 557 N N . GLU A 1 71 ? 15.998 -1.778 -15.021 1.00 80.81 71 GLU A N 1
ATOM 558 C CA . GLU A 1 71 ? 15.090 -0.817 -14.396 1.00 80.81 71 GLU A CA 1
ATOM 559 C C . GLU A 1 71 ? 14.894 -1.180 -12.920 1.00 80.81 71 GLU A C 1
ATOM 561 O O . GLU A 1 71 ? 14.637 -2.340 -12.575 1.00 80.81 71 GLU A O 1
ATOM 566 N N . ALA A 1 72 ? 15.008 -0.198 -12.029 1.00 89.19 72 ALA A N 1
ATOM 567 C CA . ALA A 1 72 ? 14.833 -0.384 -10.594 1.00 89.19 72 ALA A CA 1
ATOM 568 C C . ALA A 1 72 ? 13.562 0.331 -10.139 1.00 89.19 72 ALA A C 1
ATOM 570 O O . ALA A 1 72 ? 13.479 1.547 -10.191 1.00 89.19 72 ALA A O 1
ATOM 571 N N . VAL A 1 73 ? 12.566 -0.401 -9.642 1.00 91.94 73 VAL A N 1
ATOM 572 C CA . VAL A 1 73 ? 11.303 0.200 -9.181 1.00 91.94 73 VAL A CA 1
ATOM 573 C C . VAL A 1 73 ? 11.070 -0.025 -7.698 1.00 91.94 73 VAL A C 1
ATOM 575 O O . VAL A 1 73 ? 11.408 -1.070 -7.142 1.00 91.94 73 VAL A O 1
ATOM 578 N N . PHE A 1 74 ? 10.413 0.927 -7.044 1.00 94.00 74 PHE A N 1
ATOM 579 C CA . PHE A 1 74 ? 9.992 0.801 -5.652 1.00 94.00 74 PHE A CA 1
ATOM 580 C C . PHE A 1 74 ? 8.661 1.518 -5.413 1.00 94.00 74 PHE A C 1
ATOM 582 O O . PHE A 1 74 ? 8.133 2.234 -6.263 1.00 94.00 74 PHE A O 1
ATOM 589 N N . HIS A 1 75 ? 8.082 1.310 -4.234 1.00 96.00 75 HIS A N 1
ATOM 590 C CA . HIS A 1 75 ? 6.940 2.097 -3.769 1.00 96.00 75 HIS A CA 1
ATOM 591 C C . HIS A 1 75 ? 7.235 2.739 -2.413 1.00 96.00 75 HIS A C 1
ATOM 593 O O . HIS A 1 75 ? 7.981 2.197 -1.598 1.00 96.00 75 HIS A O 1
ATOM 599 N N . SER A 1 76 ? 6.647 3.908 -2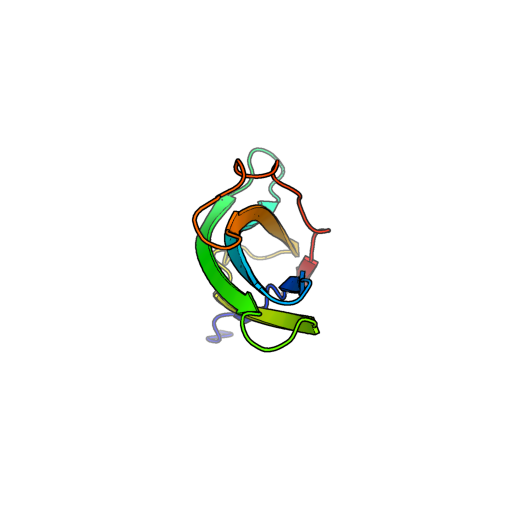.178 1.00 96.31 76 SER A N 1
ATOM 600 C CA . SER A 1 76 ? 6.636 4.587 -0.888 1.00 96.31 76 SER A CA 1
ATOM 601 C C . SER A 1 76 ? 5.231 4.551 -0.309 1.00 96.31 76 SER A C 1
ATOM 603 O O . SER A 1 76 ? 4.257 4.797 -1.021 1.00 96.31 76 SER A O 1
ATOM 605 N N . MET A 1 77 ? 5.104 4.256 0.982 1.00 96.69 77 MET A N 1
ATOM 606 C CA . MET A 1 77 ? 3.814 4.134 1.647 1.00 96.69 77 MET A CA 1
ATOM 607 C C . MET A 1 77 ? 3.719 4.998 2.887 1.00 96.69 77 MET A C 1
ATOM 609 O O . MET A 1 77 ? 4.601 4.997 3.740 1.00 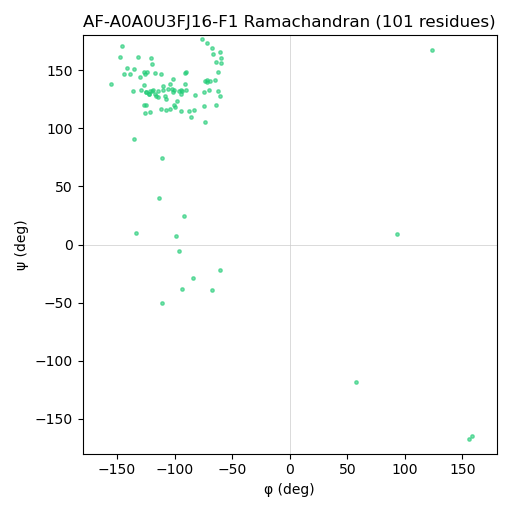96.69 77 MET A O 1
ATOM 613 N N . SER A 1 78 ? 2.576 5.652 3.039 1.00 97.69 78 SER A N 1
ATOM 614 C CA . SER A 1 78 ? 2.142 6.252 4.298 1.00 97.69 78 SER A CA 1
ATOM 615 C C . SER A 1 78 ? 0.703 5.847 4.587 1.00 97.69 78 SER A C 1
ATOM 617 O O . SER A 1 78 ? -0.021 5.403 3.697 1.00 97.69 78 SER A O 1
ATOM 619 N N . PHE A 1 79 ? 0.255 5.959 5.832 1.00 97.75 79 PHE A N 1
ATOM 620 C CA . PHE A 1 79 ? -1.107 5.579 6.184 1.00 97.75 79 PHE A CA 1
ATOM 621 C C . PHE A 1 79 ? -1.685 6.434 7.303 1.00 97.75 79 PHE A C 1
ATOM 623 O O . PHE A 1 79 ? -0.970 7.074 8.069 1.00 97.75 79 PHE A O 1
ATOM 630 N N . LYS A 1 80 ? -3.009 6.412 7.420 1.00 98.19 80 LYS A N 1
ATOM 631 C CA . LYS A 1 80 ? -3.730 6.891 8.601 1.00 98.19 80 LYS A CA 1
ATOM 632 C C . LYS A 1 80 ? -4.811 5.902 8.986 1.00 98.19 80 LYS A C 1
ATOM 634 O O . LYS A 1 80 ? -5.350 5.197 8.132 1.00 98.19 80 LYS A O 1
ATOM 639 N N . VAL A 1 81 ? -5.124 5.864 10.272 1.00 97.94 81 VAL A N 1
ATOM 640 C CA . VAL A 1 81 ? -6.079 4.920 10.848 1.00 97.94 81 VAL A CA 1
ATOM 641 C C . VAL A 1 81 ? -7.231 5.691 11.470 1.00 97.94 81 VAL A C 1
ATOM 643 O O . VAL A 1 81 ? -7.019 6.636 12.227 1.00 97.94 81 VAL A O 1
ATOM 646 N N . THR A 1 82 ? -8.449 5.264 11.170 1.00 98.38 82 THR A N 1
ATOM 647 C CA . THR A 1 82 ? -9.681 5.741 11.791 1.00 98.38 82 THR A CA 1
ATOM 648 C C . THR A 1 82 ? -10.238 4.653 12.703 1.00 98.38 82 THR A C 1
ATOM 650 O O . THR A 1 82 ? -10.431 3.520 12.267 1.00 98.38 82 THR A O 1
ATOM 653 N N . SER A 1 83 ? -10.517 4.993 13.960 1.00 97.06 83 SER A N 1
ATOM 654 C CA . SER A 1 83 ? -11.194 4.140 14.942 1.00 97.06 83 SER A CA 1
ATOM 655 C C . SER A 1 83 ? -12.399 4.895 15.497 1.00 97.06 83 SER A C 1
ATOM 657 O O . SER A 1 83 ? -12.249 5.944 16.131 1.00 97.06 83 SER A O 1
ATOM 659 N N . GLY A 1 84 ? -13.609 4.413 15.202 1.00 93.75 84 GLY A N 1
ATOM 660 C CA . GLY A 1 84 ? -14.834 5.175 15.453 1.00 93.75 84 GLY A CA 1
ATOM 661 C C . GLY A 1 84 ? -14.809 6.525 14.725 1.00 93.75 84 GLY A C 1
ATOM 662 O O . GLY A 1 84 ? -14.727 6.568 13.501 1.00 93.75 84 GLY A O 1
ATOM 663 N N . THR A 1 85 ? -14.863 7.626 15.477 1.00 95.50 85 THR A N 1
ATOM 664 C CA . THR A 1 85 ? -14.813 9.001 14.944 1.00 95.50 85 THR A CA 1
ATOM 665 C C . THR A 1 85 ? -13.413 9.622 14.968 1.00 95.50 85 THR A C 1
ATOM 667 O O . THR A 1 85 ? -13.222 10.725 14.458 1.00 95.50 85 THR A O 1
ATOM 670 N N . ILE A 1 86 ? -12.422 8.939 15.547 1.00 97.62 86 ILE A N 1
ATOM 671 C CA . ILE A 1 86 ? -11.063 9.460 15.717 1.00 97.62 86 ILE A CA 1
ATOM 672 C C . ILE A 1 86 ? -10.202 8.988 14.550 1.00 97.62 86 ILE A C 1
ATOM 674 O O . ILE A 1 86 ? -10.156 7.796 14.261 1.00 97.62 86 ILE A O 1
ATOM 678 N N . THR A 1 87 ? -9.489 9.910 13.901 1.00 97.94 87 THR A N 1
ATOM 679 C CA . THR A 1 87 ? -8.524 9.600 12.835 1.00 97.94 87 THR A CA 1
ATOM 680 C C . THR A 1 87 ? -7.133 10.071 13.239 1.00 97.94 87 THR A C 1
ATOM 682 O O . THR A 1 87 ? -6.977 11.200 13.699 1.00 97.94 87 THR A O 1
ATOM 685 N N . SER A 1 88 ? -6.127 9.212 13.075 1.00 97.81 88 SER A N 1
ATOM 686 C CA . SER A 1 88 ? -4.728 9.560 13.324 1.00 97.81 88 SER A CA 1
ATOM 687 C C . SER A 1 88 ? -4.210 10.599 12.322 1.00 97.81 88 SER A C 1
ATOM 689 O O . SER A 1 88 ? -4.761 10.769 11.230 1.00 97.81 88 SER A O 1
ATOM 691 N N . GLY A 1 89 ? -3.078 11.229 12.644 1.00 97.88 89 GLY A N 1
ATOM 692 C CA . GLY A 1 89 ? -2.247 11.858 11.617 1.00 97.88 89 GLY A CA 1
ATOM 693 C C . GLY A 1 89 ? -1.776 10.830 10.578 1.00 97.88 89 GLY A C 1
ATOM 694 O O . GLY A 1 89 ? -1.792 9.621 10.836 1.00 97.88 89 GLY A O 1
ATOM 695 N N . THR A 1 90 ? -1.371 11.311 9.404 1.00 97.50 90 THR A N 1
ATOM 696 C CA . THR A 1 90 ? -0.699 10.470 8.404 1.00 97.50 90 THR A CA 1
ATOM 697 C C . THR A 1 90 ? 0.695 10.110 8.913 1.00 97.50 90 THR A C 1
ATOM 699 O O . THR A 1 90 ? 1.413 10.982 9.403 1.00 97.50 90 THR A O 1
ATOM 702 N N . SER A 1 91 ? 1.072 8.837 8.817 1.00 97.38 91 SER A N 1
ATOM 703 C CA . SER A 1 91 ? 2.417 8.365 9.142 1.00 97.38 91 SER A CA 1
ATOM 704 C C . SER A 1 91 ? 3.472 9.027 8.250 1.00 97.38 91 SER A C 1
ATOM 706 O O . SER A 1 91 ? 3.163 9.563 7.184 1.00 97.38 91 SER A O 1
ATOM 708 N N . GLY A 1 92 ? 4.743 8.913 8.640 1.00 95.88 92 GLY A N 1
ATOM 709 C CA . GLY A 1 92 ? 5.838 9.121 7.693 1.00 95.88 92 GLY A CA 1
ATOM 710 C C . GLY A 1 92 ? 5.757 8.134 6.522 1.00 95.88 92 GLY A C 1
ATOM 711 O O . GLY A 1 92 ? 5.151 7.063 6.651 1.00 95.88 92 GLY A O 1
ATOM 712 N N . GLY A 1 93 ? 6.352 8.517 5.392 1.00 93.44 93 GLY A N 1
ATOM 713 C CA . GLY A 1 93 ? 6.546 7.629 4.248 1.00 93.44 93 GLY A CA 1
ATOM 714 C C . GLY A 1 93 ? 7.619 6.579 4.537 1.00 93.44 93 GLY A C 1
ATOM 715 O O . GLY A 1 93 ? 8.623 6.884 5.182 1.00 93.44 93 GLY A O 1
ATOM 716 N N . GLN A 1 94 ? 7.408 5.351 4.072 1.00 94.56 94 GLN A N 1
ATOM 717 C CA . GLN A 1 94 ? 8.404 4.282 4.084 1.00 94.56 94 GLN A CA 1
ATOM 718 C C . GLN A 1 94 ? 8.522 3.655 2.705 1.00 94.56 94 GLN A C 1
ATOM 720 O O . GLN A 1 94 ? 7.509 3.315 2.100 1.00 94.56 94 GLN A O 1
ATOM 725 N N . ASN A 1 95 ? 9.755 3.479 2.240 1.00 96.12 95 ASN A N 1
ATOM 726 C CA . ASN A 1 95 ? 10.036 2.876 0.945 1.00 96.12 95 ASN A CA 1
ATOM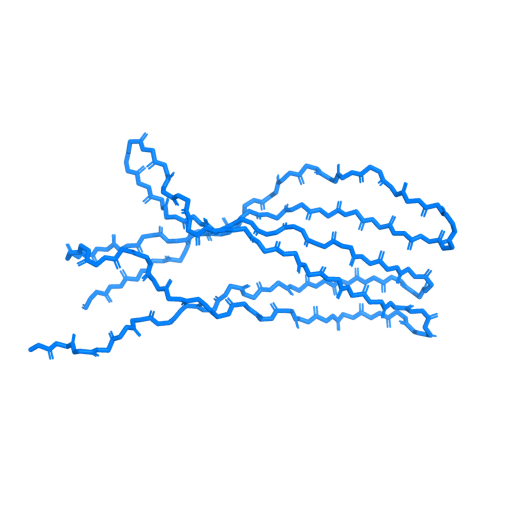 727 C C . ASN A 1 95 ? 10.202 1.360 1.087 1.00 96.12 95 ASN A C 1
ATOM 729 O O . ASN A 1 95 ? 10.710 0.880 2.106 1.00 96.12 95 ASN A O 1
ATOM 733 N N . SER A 1 96 ? 9.809 0.609 0.061 1.00 95.19 96 SER A N 1
ATOM 734 C CA . SER A 1 96 ? 10.273 -0.770 -0.099 1.00 95.19 96 SER A CA 1
ATOM 735 C C . SER A 1 96 ? 11.741 -0.824 -0.504 1.00 95.19 96 SER A C 1
ATOM 737 O O . SER A 1 96 ? 12.359 0.185 -0.835 1.00 95.19 96 SER A O 1
ATOM 739 N N . ALA A 1 97 ? 12.279 -2.042 -0.538 1.00 94.56 97 ALA A N 1
ATOM 740 C CA . ALA A 1 97 ? 13.443 -2.323 -1.363 1.00 94.56 97 ALA A CA 1
ATOM 741 C C . ALA A 1 97 ? 13.107 -2.138 -2.853 1.00 94.56 97 ALA A C 1
ATOM 743 O O . ALA A 1 97 ? 11.942 -2.267 -3.251 1.00 94.56 97 ALA A O 1
ATOM 744 N N . ASN A 1 98 ? 14.139 -1.892 -3.656 1.00 93.38 98 ASN A N 1
ATOM 745 C CA . ASN A 1 98 ? 14.023 -1.883 -5.106 1.00 93.38 98 ASN A CA 1
ATOM 746 C C . ASN A 1 98 ? 13.770 -3.300 -5.627 1.00 93.38 98 ASN A C 1
ATOM 748 O O . ASN A 1 98 ? 14.371 -4.274 -5.162 1.00 93.38 98 ASN A O 1
ATOM 752 N N . LEU A 1 99 ? 12.903 -3.390 -6.625 1.00 91.38 99 LEU A N 1
ATOM 753 C CA . LEU A 1 99 ? 12.773 -4.533 -7.507 1.00 91.38 99 LEU A CA 1
ATOM 754 C C . LEU A 1 99 ? 13.493 -4.198 -8.812 1.00 91.38 99 LEU A C 1
ATOM 756 O O . LEU A 1 99 ? 13.115 -3.244 -9.483 1.00 91.38 99 LEU A O 1
ATOM 760 N N . TYR A 1 100 ? 14.497 -4.997 -9.161 1.00 88.06 100 TYR A N 1
ATOM 761 C CA . TYR A 1 100 ? 15.221 -4.868 -10.423 1.00 88.06 100 TYR A CA 1
ATOM 762 C C . TYR A 1 100 ? 14.552 -5.713 -11.505 1.00 88.06 100 TYR A C 1
ATOM 764 O O . TYR A 1 100 ? 14.206 -6.879 -11.277 1.00 88.06 100 TYR A O 1
ATOM 772 N N . ILE A 1 101 ? 14.355 -5.115 -12.673 1.00 81.94 101 ILE A N 1
ATOM 773 C CA . ILE A 1 101 ? 13.662 -5.691 -13.819 1.00 81.94 101 ILE A CA 1
ATOM 774 C C . ILE A 1 101 ? 14.604 -5.614 -15.015 1.00 81.94 101 ILE A C 1
ATOM 776 O O . ILE A 1 101 ? 15.178 -4.572 -15.297 1.00 81.94 101 ILE A O 1
ATOM 780 N N . TYR A 1 102 ? 14.741 -6.731 -15.725 1.00 73.81 102 TYR A N 1
ATOM 781 C CA . TYR A 1 102 ? 15.582 -6.839 -16.915 1.00 73.81 102 TYR A CA 1
ATOM 782 C C . TYR A 1 102 ? 14.706 -7.039 -18.156 1.00 73.81 102 TYR A C 1
ATOM 784 O O . TYR A 1 102 ? 13.624 -7.638 -18.080 1.00 73.81 102 TYR A O 1
ATOM 792 N N . ASP A 1 103 ? 15.137 -6.499 -19.291 1.00 63.88 103 ASP A N 1
ATOM 793 C CA . ASP A 1 103 ? 14.568 -6.758 -20.624 1.00 63.88 103 ASP A CA 1
ATOM 794 C C . ASP A 1 103 ? 14.854 -8.154 -21.179 1.00 63.88 103 ASP A C 1
ATOM 796 O O . ASP A 1 103 ? 15.969 -8.683 -20.968 1.00 63.88 103 ASP A O 1
#

Radius of gyration: 16.18 Å; Cα contacts (8 Å, |Δi|>4): 211; chains: 1; bounding box: 37×21×47 Å

Solvent-accessible surface area (backbone atoms only — not comparable to full-atom values): 6122 Å² total; per-residue (Å²): 131,88,88,68,83,57,72,45,72,58,71,44,79,47,73,47,61,55,47,29,34,39,41,37,40,37,36,33,33,35,64,48,100,86,62,62,46,79,68,47,77,48,76,48,77,50,75,20,65,89,49,47,53,75,50,74,46,79,45,75,40,68,60,83,75,82,76,91,52,80,45,34,34,36,43,35,36,29,38,31,44,32,45,86,93,48,65,55,71,70,50,72,75,46,68,59,73,71,47,78,43,76,124

pLDDT: mean 88.65, std 12.9, range [30.11, 98.38]

Nearest PDB structures (foldseek):
  5t99-assembly1_A  TM=4.924E-01  e=3.462E-01  Bacteroides uniformis
  4ni6-assembly1_A  TM=4.484E-01  e=3.647E-01  Clostridium perfringens B str. ATCC 3626
  5t98-assembly2_B  TM=3.842E-01  e=5.252E-01  Bacteroides uniformis
  3m7o-assembly3_C  TM=3.627E-01  e=4.047E-01  Mus musculus
  8slr-assembly1_D  TM=4.401E-01  e=1.652E+00  Mus musculus

Secondary structure (DSSP, 8-state):
---PPPEEE--EEEEE-TTEEEEEEEEEEE--SSS-EEEEEEEEEEE-SS--EEEEE--EEE-S---SSEEEEEEEEEEEEEETTEEPPPPPPEEPPPEEEE-

Mean predicted aligned error: 5.28 Å